Protein AF-A0A3B6RF03-F1 (afdb_monomer)

Radius of gyration: 18.37 Å; Cα contacts (8 Å, |Δi|>4): 46; chains: 1; bounding box: 46×24×49 Å

Secondary structure (DSSP, 8-state):
--HHHHHHHHHHHHHHHHHHHHHHHT-----HHHHHHHHHHHHHHHHHHHHHHHHHHHHHHIIIIIS-HHHH-TTS-HHHHHHHHHHHHHHHHHHHHHHHHHHHHHHHH-

Organism: Triticum aestivum (NCBI:txid4565)

Structure (mmCIF, N/CA/C/O backbone):
data_AF-A0A3B6RF03-F1
#
_entry.id   AF-A0A3B6RF03-F1
#
loop_
_atom_site.group_PDB
_atom_site.id
_atom_site.type_symbol
_atom_site.label_atom_id
_atom_site.label_alt_id
_atom_site.label_comp_id
_atom_site.label_asym_id
_atom_site.label_entity_id
_atom_site.label_seq_id
_atom_site.pdbx_PDB_ins_code
_atom_site.Cartn_x
_atom_site.Cartn_y
_atom_site.Cartn_z
_atom_site.occupancy
_atom_site.B_iso_or_equiv
_atom_site.auth_seq_id
_atom_site.auth_comp_id
_atom_site.auth_asym_id
_atom_site.auth_atom_id
_atom_site.pdbx_PDB_model_num
ATOM 1 N N . MET A 1 1 ? 2.660 15.371 -8.135 1.00 58.06 1 MET A N 1
ATOM 2 C CA . MET A 1 1 ? 2.324 14.331 -7.137 1.00 58.06 1 MET A CA 1
ATOM 3 C C . MET A 1 1 ? 0.906 13.865 -7.429 1.00 58.06 1 MET A C 1
ATOM 5 O O . MET A 1 1 ? 0.036 14.717 -7.538 1.00 58.06 1 MET A O 1
ATOM 9 N N . ASN A 1 2 ? 0.688 12.573 -7.690 1.00 81.12 2 ASN A N 1
ATOM 10 C CA . ASN A 1 2 ? -0.622 12.062 -8.117 1.00 81.12 2 ASN A CA 1
ATOM 11 C C . ASN A 1 2 ? -1.670 12.219 -7.004 1.00 81.12 2 ASN A C 1
ATOM 13 O O . ASN A 1 2 ? -1.357 11.974 -5.840 1.00 81.12 2 ASN A O 1
ATOM 17 N N . LEU A 1 3 ? -2.910 12.571 -7.358 1.00 82.38 3 LEU A N 1
ATOM 18 C CA . LEU A 1 3 ? -4.016 12.759 -6.405 1.00 82.38 3 LEU A CA 1
ATOM 19 C C . LEU A 1 3 ? -4.247 11.517 -5.528 1.00 82.38 3 LEU A C 1
ATOM 21 O O . LEU A 1 3 ? -4.472 11.636 -4.329 1.00 82.38 3 LEU A O 1
ATOM 25 N N . VAL A 1 4 ? -4.069 10.327 -6.103 1.00 81.31 4 VAL A N 1
ATOM 26 C CA . VAL A 1 4 ? -4.143 9.036 -5.403 1.00 81.31 4 VAL A CA 1
ATOM 27 C C . VAL A 1 4 ? -3.148 8.937 -4.240 1.00 81.31 4 VAL A C 1
ATOM 29 O O . VAL A 1 4 ? -3.503 8.473 -3.161 1.00 81.31 4 VAL A O 1
ATOM 32 N N . LEU A 1 5 ? -1.911 9.409 -4.427 1.00 81.06 5 LEU A N 1
ATOM 33 C CA . LEU A 1 5 ? -0.883 9.370 -3.381 1.00 81.06 5 LEU A CA 1
ATOM 34 C C . LEU A 1 5 ? -1.200 10.350 -2.250 1.00 81.06 5 LEU A C 1
ATOM 36 O O . LEU A 1 5 ? -0.936 10.056 -1.090 1.00 81.06 5 LEU A O 1
ATOM 40 N N . ILE A 1 6 ? -1.787 11.501 -2.585 1.00 85.75 6 ILE A N 1
ATOM 41 C CA . ILE A 1 6 ? -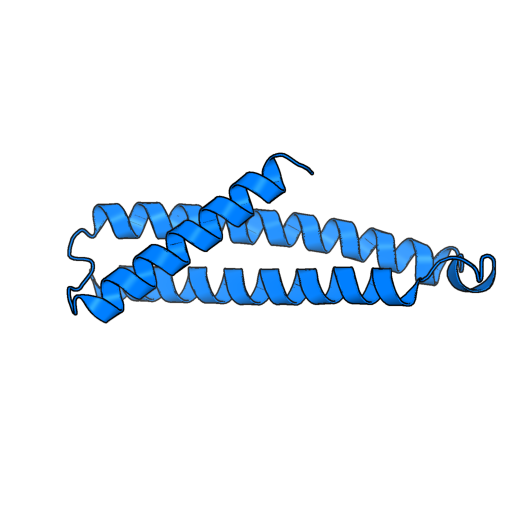2.222 12.491 -1.594 1.00 85.75 6 ILE A CA 1
ATOM 42 C C . ILE A 1 6 ? -3.347 11.905 -0.739 1.00 85.75 6 ILE A C 1
ATOM 44 O O . ILE A 1 6 ? -3.290 11.996 0.483 1.00 85.75 6 ILE A O 1
ATOM 48 N N . VAL A 1 7 ? -4.331 11.262 -1.374 1.00 84.94 7 VAL A N 1
ATOM 49 C CA . VAL A 1 7 ? -5.434 10.591 -0.673 1.00 84.94 7 VAL A CA 1
ATOM 50 C C . VAL A 1 7 ? -4.907 9.484 0.236 1.00 84.94 7 VAL A C 1
ATOM 52 O O . VAL A 1 7 ? -5.292 9.443 1.399 1.00 84.94 7 VAL A O 1
ATOM 55 N N . GLN A 1 8 ? -3.981 8.647 -0.241 1.00 84.38 8 GLN A N 1
ATOM 56 C CA . GLN A 1 8 ? -3.366 7.621 0.602 1.00 84.38 8 GLN A CA 1
ATOM 57 C C . GLN A 1 8 ? -2.640 8.227 1.808 1.00 84.38 8 GLN A C 1
ATOM 59 O O . GLN A 1 8 ? -2.820 7.753 2.924 1.00 84.38 8 GLN A O 1
ATOM 64 N N . LEU A 1 9 ? -1.806 9.249 1.598 1.00 84.44 9 LEU A N 1
ATOM 65 C CA . LEU A 1 9 ? -1.031 9.863 2.678 1.00 84.44 9 LEU A CA 1
ATOM 66 C C . LEU A 1 9 ? -1.945 10.476 3.738 1.00 84.44 9 LEU A C 1
ATOM 68 O O . LEU A 1 9 ? -1.734 10.255 4.927 1.00 84.44 9 LEU A O 1
ATOM 72 N N . LEU A 1 10 ? -2.974 11.210 3.307 1.00 87.50 10 LEU A N 1
ATOM 73 C CA . LEU A 1 10 ? -3.982 11.762 4.208 1.00 87.50 10 LEU A CA 1
ATOM 74 C C . LEU A 1 10 ? -4.708 10.648 4.969 1.00 87.50 10 LEU A C 1
ATOM 76 O O . LEU A 1 10 ? -4.874 10.759 6.179 1.00 87.50 10 LEU A O 1
ATOM 80 N N . TRP A 1 11 ? -5.075 9.560 4.290 1.00 85.50 11 TRP A N 1
ATOM 81 C CA . TRP A 1 11 ? -5.752 8.420 4.903 1.00 85.50 11 TRP A CA 1
ATOM 82 C C . TRP A 1 11 ? -4.896 7.727 5.967 1.00 85.50 11 TRP A C 1
ATOM 84 O O . TRP A 1 11 ? -5.336 7.565 7.104 1.00 85.50 11 TRP A O 1
ATOM 94 N N . SER A 1 12 ? -3.648 7.387 5.639 1.00 85.50 12 SER A N 1
ATOM 95 C CA . SER A 1 12 ? -2.719 6.763 6.584 1.00 85.50 12 SER A CA 1
ATOM 96 C C . SER A 1 12 ? -2.424 7.667 7.788 1.00 85.50 12 SER A C 1
ATOM 98 O O . SER A 1 12 ? -2.298 7.170 8.905 1.00 85.50 12 SER A O 1
ATOM 100 N N . LEU A 1 13 ? -2.363 8.992 7.598 1.00 85.31 13 LEU A N 1
ATOM 101 C CA . LEU A 1 13 ? -2.229 9.949 8.703 1.00 85.31 13 LEU A CA 1
ATOM 102 C C . LEU A 1 13 ? -3.479 9.984 9.591 1.00 85.31 13 LEU A C 1
ATOM 104 O O . LEU A 1 13 ? -3.351 9.982 10.813 1.00 85.31 13 LEU A O 1
ATOM 108 N N . CYS A 1 14 ? -4.677 9.992 9.000 1.00 85.75 14 CYS A N 1
ATOM 109 C CA . CYS A 1 14 ? -5.932 9.948 9.750 1.00 85.75 14 CYS A CA 1
ATOM 110 C C . CYS A 1 14 ? -6.037 8.683 10.613 1.00 85.75 14 CYS A C 1
ATOM 112 O O . CYS A 1 14 ? -6.370 8.795 11.792 1.00 85.75 14 CYS A O 1
ATOM 114 N N . LEU A 1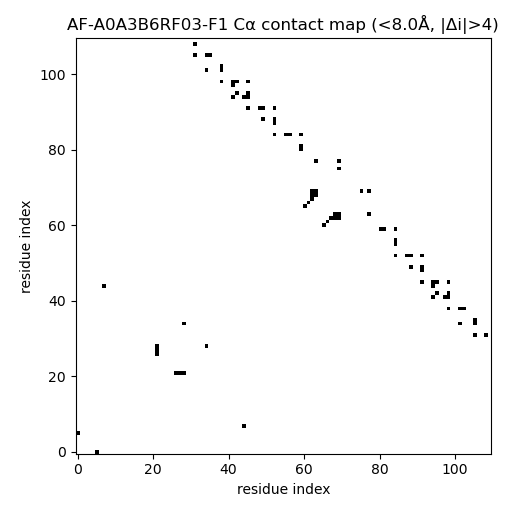 15 ? -5.696 7.515 10.058 1.00 82.00 15 LEU A N 1
ATOM 115 C CA . LEU A 1 15 ? -5.653 6.249 10.797 1.00 82.00 15 LEU A CA 1
ATOM 116 C C . LEU A 1 15 ? -4.673 6.310 11.972 1.00 82.00 15 LEU A C 1
ATOM 118 O O . LEU A 1 15 ? -5.058 6.045 13.107 1.00 82.00 15 LEU A O 1
ATOM 122 N N . ALA A 1 16 ? -3.443 6.773 11.734 1.00 85.81 16 ALA A N 1
ATOM 123 C CA . ALA A 1 16 ? -2.447 6.912 12.793 1.00 85.81 16 ALA A CA 1
ATOM 124 C C . ALA A 1 16 ? -2.910 7.863 13.914 1.00 85.81 16 ALA A C 1
ATOM 126 O O . ALA A 1 16 ? -2.710 7.587 15.097 1.00 85.81 16 ALA A O 1
ATOM 127 N N . CYS A 1 17 ? -3.558 8.981 13.568 1.00 84.31 17 CYS A N 1
ATOM 128 C CA . CYS A 1 17 ? -4.140 9.892 14.554 1.00 84.31 17 CYS A CA 1
ATOM 129 C C . CYS A 1 17 ? -5.242 9.222 15.384 1.00 84.31 17 CYS A C 1
ATOM 131 O O . CYS A 1 17 ? -5.315 9.453 16.592 1.00 84.31 17 CYS A O 1
ATOM 133 N N . GLN A 1 18 ? -6.084 8.403 14.755 1.00 82.00 18 GLN A N 1
ATOM 134 C CA . GLN A 1 18 ? -7.161 7.680 15.423 1.00 82.00 18 GLN A CA 1
ATOM 135 C C . GLN A 1 18 ? -6.626 6.608 16.377 1.00 82.00 18 GLN A C 1
ATOM 137 O O . GLN A 1 18 ? -7.102 6.522 17.509 1.00 82.00 18 GLN A O 1
ATOM 142 N N . ASP A 1 19 ? -5.583 5.878 15.984 1.00 81.62 19 ASP A N 1
ATOM 143 C CA . ASP A 1 19 ? -4.918 4.889 16.838 1.00 81.62 19 ASP A CA 1
ATOM 144 C C . ASP A 1 19 ? -4.265 5.542 18.061 1.00 81.62 19 ASP A C 1
ATOM 146 O O . ASP A 1 19 ? -4.458 5.097 19.195 1.00 81.62 19 ASP A O 1
ATOM 150 N N . ILE A 1 20 ? -3.553 6.658 17.866 1.00 83.56 20 ILE A N 1
ATOM 151 C CA . ILE A 1 20 ? -2.966 7.433 18.970 1.00 83.56 20 ILE A CA 1
ATOM 152 C C . ILE A 1 20 ? -4.063 7.950 19.904 1.00 83.56 20 ILE A C 1
ATOM 154 O O . ILE A 1 20 ? -3.902 7.925 21.125 1.00 83.56 20 ILE A O 1
ATOM 158 N N . PHE A 1 21 ? -5.178 8.427 19.349 1.00 80.88 21 PHE A N 1
ATOM 159 C CA . PHE A 1 21 ? -6.303 8.912 20.140 1.00 80.88 21 PHE A CA 1
ATOM 160 C C . PHE A 1 21 ? -6.941 7.790 20.970 1.00 80.88 21 PHE A C 1
ATOM 162 O O . PHE A 1 21 ? -7.206 7.992 22.156 1.00 80.88 21 PHE A O 1
ATOM 169 N N . SER A 1 22 ? -7.122 6.609 20.375 1.00 76.56 22 SER A N 1
ATOM 170 C CA . SER A 1 22 ? -7.625 5.403 21.041 1.00 76.56 22 SER A CA 1
ATOM 171 C C . SER A 1 22 ? -6.731 4.990 22.214 1.00 76.56 22 SER A C 1
ATOM 173 O O . SER A 1 22 ? -7.189 4.932 23.359 1.00 76.56 22 SER A O 1
ATOM 175 N N . LEU A 1 23 ? -5.424 4.839 21.960 1.00 79.50 23 LEU A N 1
ATOM 176 C CA . LEU A 1 23 ? -4.427 4.490 22.977 1.00 79.50 23 LEU A CA 1
ATOM 177 C C . LEU A 1 23 ? -4.360 5.527 24.103 1.00 79.50 23 LEU A C 1
ATOM 179 O O . LEU A 1 23 ? -4.261 5.175 25.277 1.00 79.50 23 LEU A O 1
ATOM 183 N N . ARG A 1 24 ? -4.427 6.822 23.767 1.00 82.44 24 ARG A N 1
ATOM 184 C CA . ARG A 1 24 ? -4.333 7.905 24.755 1.00 82.44 24 ARG A CA 1
ATOM 185 C C . ARG A 1 24 ? -5.559 7.976 25.657 1.00 82.44 24 ARG A C 1
ATOM 187 O O . ARG A 1 24 ? -5.429 8.285 26.839 1.00 82.44 24 ARG A O 1
ATOM 194 N N . ASN A 1 25 ? -6.742 7.758 25.098 1.00 76.88 25 ASN A N 1
ATOM 195 C CA . ASN A 1 25 ? -7.992 7.949 25.819 1.00 76.88 25 ASN A CA 1
ATOM 196 C C . ASN A 1 25 ? -8.477 6.672 26.524 1.00 76.88 25 ASN A C 1
ATOM 198 O O . ASN A 1 25 ? -9.464 6.750 27.252 1.00 76.88 25 ASN A O 1
ATOM 202 N N . ASN A 1 26 ? -7.817 5.520 26.308 1.00 67.44 26 ASN A N 1
ATOM 203 C CA . ASN A 1 26 ? -8.241 4.189 26.781 1.00 67.44 26 ASN A CA 1
ATOM 204 C C . ASN A 1 26 ? -9.741 3.929 26.555 1.00 67.44 26 ASN A C 1
ATOM 206 O O . ASN A 1 26 ? -10.392 3.221 27.322 1.00 67.44 26 ASN A O 1
ATOM 210 N N . ARG A 1 27 ? -10.315 4.571 25.535 1.00 58.69 27 ARG A N 1
ATOM 211 C CA . ARG A 1 27 ? -11.696 4.358 25.140 1.00 58.69 27 ARG A CA 1
ATOM 212 C C . ARG A 1 27 ? -11.641 3.430 23.956 1.00 58.69 27 ARG A C 1
ATOM 214 O O . ARG A 1 27 ? -11.142 3.822 22.905 1.00 58.69 27 ARG A O 1
ATOM 221 N N . ASP A 1 28 ? -12.178 2.236 24.158 1.00 58.81 28 ASP A N 1
ATOM 222 C CA . ASP A 1 28 ? -12.567 1.369 23.060 1.00 58.81 28 ASP A CA 1
ATOM 223 C C . ASP A 1 28 ? -13.347 2.190 22.027 1.00 58.81 28 ASP A C 1
ATOM 225 O O . ASP A 1 28 ? -14.132 3.076 22.397 1.00 58.81 28 ASP A O 1
ATOM 229 N N . LEU A 1 29 ? -13.111 1.932 20.737 1.00 57.81 29 LEU A N 1
ATOM 230 C CA . LEU A 1 29 ? -13.868 2.534 19.637 1.00 57.81 29 LEU A CA 1
ATOM 231 C C . LEU A 1 29 ? -15.311 2.006 19.700 1.00 57.81 29 LEU A C 1
ATOM 233 O O . LEU A 1 29 ? -15.728 1.159 18.924 1.00 57.81 29 LEU A O 1
ATOM 237 N N . HIS A 1 30 ? -16.092 2.513 20.651 1.00 54.16 30 HIS A N 1
ATOM 238 C CA . HIS A 1 30 ? -17.416 2.026 21.043 1.00 54.16 30 HIS A CA 1
ATOM 239 C C . HIS A 1 30 ? -18.528 2.393 20.036 1.00 54.16 30 HIS A C 1
ATOM 241 O O . HIS A 1 30 ? -19.707 2.420 20.381 1.00 54.16 30 HIS A O 1
ATOM 247 N N . ALA A 1 31 ? -18.152 2.708 18.793 1.00 66.19 31 ALA A N 1
ATOM 248 C CA . ALA A 1 31 ? -19.054 2.943 17.673 1.00 66.19 31 ALA A CA 1
ATOM 249 C C . ALA A 1 31 ? -18.734 1.915 16.568 1.00 66.19 31 ALA A C 1
ATOM 251 O O . ALA A 1 31 ? -17.949 2.221 15.664 1.00 66.19 31 ALA A O 1
ATOM 252 N N . PRO A 1 32 ? -19.305 0.695 16.637 1.00 69.19 32 PRO A N 1
ATOM 253 C CA . PRO A 1 32 ? -19.027 -0.386 15.684 1.00 69.19 32 PRO A CA 1
ATOM 254 C C . PRO A 1 32 ? -19.290 0.014 14.222 1.00 69.19 32 PRO A C 1
ATOM 256 O O . PRO A 1 32 ? -18.566 -0.417 13.327 1.00 69.19 32 PRO A O 1
ATOM 259 N N . ASP A 1 33 ? -20.240 0.922 13.978 1.00 74.19 33 ASP A N 1
ATOM 260 C CA . ASP A 1 33 ? -20.530 1.459 12.641 1.00 74.19 33 ASP A CA 1
ATOM 261 C C . ASP A 1 33 ? -19.356 2.253 12.046 1.00 74.19 33 ASP A C 1
ATOM 263 O O . ASP A 1 33 ? -19.071 2.167 10.850 1.00 74.19 33 ASP A O 1
ATOM 267 N N . PHE A 1 34 ? -18.643 3.016 12.880 1.00 75.94 34 PHE A N 1
ATOM 268 C CA . PHE A 1 34 ? -17.475 3.777 12.442 1.00 75.94 34 PHE A CA 1
ATOM 269 C C . PHE A 1 34 ? -16.322 2.822 12.136 1.00 75.94 34 PHE A C 1
ATOM 271 O O . PHE A 1 34 ? -15.715 2.921 11.074 1.00 75.94 34 PHE A O 1
ATOM 278 N N . LEU A 1 35 ? -16.082 1.838 13.009 1.00 80.56 35 LEU A N 1
ATOM 279 C CA . LEU A 1 35 ? -15.064 0.806 12.802 1.00 80.56 35 LEU A CA 1
ATOM 280 C C . LEU A 1 35 ? -15.260 0.078 11.459 1.00 80.56 35 LEU A C 1
ATOM 282 O O . LEU A 1 35 ? -14.307 -0.074 10.697 1.00 80.56 35 LEU A O 1
ATOM 286 N N . LEU A 1 36 ? -16.498 -0.305 11.132 1.00 83.50 36 LEU A N 1
ATOM 287 C CA . LEU A 1 36 ? -16.830 -1.008 9.890 1.00 83.50 36 LEU A CA 1
ATOM 288 C C . LEU A 1 36 ? -16.501 -0.188 8.638 1.00 83.50 36 LEU A C 1
ATOM 290 O O . LEU A 1 36 ? -15.911 -0.714 7.693 1.00 83.50 36 LEU A O 1
ATOM 294 N N . PHE A 1 37 ? -16.822 1.107 8.640 1.00 85.19 37 PHE A N 1
ATOM 295 C CA . PHE A 1 37 ? -16.483 2.002 7.534 1.00 85.19 37 PHE A CA 1
ATOM 296 C C . PHE A 1 37 ? -14.965 2.099 7.312 1.00 85.19 37 PHE A C 1
ATOM 298 O O . PHE A 1 37 ? -14.505 1.993 6.173 1.00 85.19 37 PHE A O 1
ATOM 305 N N . PHE A 1 38 ? -14.179 2.235 8.386 1.00 83.38 38 PHE A N 1
ATOM 306 C CA . PHE A 1 38 ? -12.716 2.287 8.291 1.00 83.38 38 PHE A CA 1
ATOM 307 C C . PHE A 1 38 ? -12.120 0.989 7.756 1.00 83.38 38 PHE A C 1
ATOM 309 O O . PHE A 1 38 ? -11.280 1.045 6.860 1.00 83.38 38 PHE A O 1
ATOM 316 N N . VAL A 1 39 ? -12.577 -0.165 8.249 1.00 87.44 39 VAL A N 1
ATOM 317 C CA . VAL A 1 39 ? -12.078 -1.481 7.819 1.00 87.44 39 VAL A CA 1
ATOM 318 C C . VAL A 1 39 ? -12.320 -1.709 6.325 1.00 87.44 39 VAL A C 1
ATOM 320 O O . VAL A 1 39 ? -11.416 -2.157 5.618 1.00 87.44 39 VAL A O 1
ATOM 323 N N . ILE A 1 40 ? -13.506 -1.356 5.817 1.00 89.00 40 ILE A N 1
ATOM 324 C CA . ILE A 1 40 ? -13.825 -1.492 4.387 1.00 89.00 40 ILE A CA 1
ATOM 325 C C . ILE A 1 40 ? -12.898 -0.617 3.538 1.00 89.00 40 ILE A C 1
ATOM 327 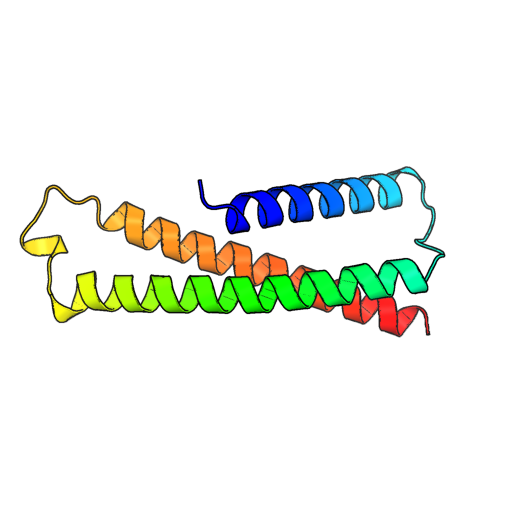O O . ILE A 1 40 ? -12.366 -1.088 2.532 1.00 89.00 40 ILE A O 1
ATOM 331 N N . ILE A 1 41 ? -12.680 0.641 3.930 1.00 88.31 41 ILE A N 1
ATOM 332 C CA . ILE A 1 41 ? -11.797 1.541 3.178 1.00 88.31 41 ILE A CA 1
ATOM 333 C C . ILE A 1 41 ? -10.355 1.038 3.221 1.00 88.31 41 ILE A C 1
ATOM 335 O O . ILE A 1 41 ? -9.714 0.966 2.176 1.00 88.31 41 ILE A O 1
ATOM 339 N N . ASP A 1 42 ? -9.853 0.649 4.393 1.00 88.75 42 ASP A N 1
ATOM 340 C CA . ASP A 1 42 ? -8.478 0.169 4.564 1.00 88.75 42 ASP A CA 1
ATOM 341 C C . ASP A 1 42 ? -8.185 -1.047 3.675 1.00 88.75 42 ASP A C 1
ATOM 343 O O . ASP A 1 42 ? -7.140 -1.122 3.020 1.00 88.75 42 ASP A O 1
ATOM 347 N N . TRP A 1 43 ? -9.165 -1.948 3.569 1.00 90.25 43 TRP A N 1
ATOM 348 C CA . TRP A 1 43 ? -9.121 -3.097 2.676 1.00 90.25 43 TRP A CA 1
ATOM 349 C C . TRP A 1 43 ? -9.090 -2.704 1.193 1.00 90.25 43 TRP A C 1
ATOM 351 O O . TRP A 1 43 ? -8.252 -3.204 0.438 1.00 90.25 43 TRP A O 1
ATOM 361 N N . VAL A 1 44 ? -9.952 -1.777 0.760 1.00 91.69 44 VAL A N 1
ATOM 362 C CA . VAL A 1 44 ? -9.954 -1.275 -0.626 1.00 91.69 44 VAL A CA 1
ATOM 363 C C . VAL A 1 44 ? -8.616 -0.612 -0.970 1.00 91.69 44 VAL A C 1
ATOM 365 O O . VAL A 1 44 ? -8.059 -0.866 -2.0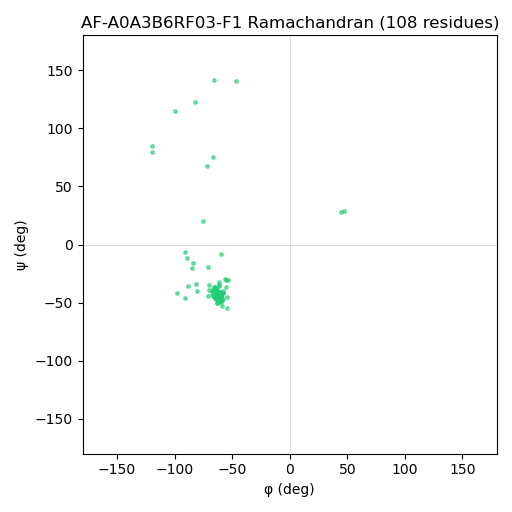42 1.00 91.69 44 VAL A O 1
ATOM 368 N N . MET A 1 45 ? -8.049 0.177 -0.052 1.00 89.44 45 MET A N 1
ATOM 369 C CA . MET A 1 45 ? -6.737 0.803 -0.246 1.00 89.44 45 MET A CA 1
ATOM 370 C C . MET A 1 45 ? -5.614 -0.240 -0.336 1.00 89.44 45 MET A C 1
ATOM 372 O O . MET A 1 45 ? -4.714 -0.091 -1.166 1.00 89.44 45 MET A O 1
ATOM 376 N N . ALA A 1 46 ? -5.682 -1.331 0.435 1.00 91.56 46 ALA A N 1
ATOM 377 C CA . ALA A 1 46 ? -4.729 -2.439 0.336 1.00 91.56 46 ALA A CA 1
ATOM 378 C C . ALA A 1 46 ? -4.751 -3.104 -1.054 1.00 91.56 46 ALA A C 1
ATOM 380 O O . ALA A 1 46 ? -3.692 -3.376 -1.625 1.00 91.56 46 ALA A O 1
ATOM 381 N N . ILE A 1 47 ? -5.937 -3.318 -1.640 1.00 92.00 47 ILE A N 1
ATOM 382 C CA . ILE A 1 47 ? -6.082 -3.869 -3.002 1.00 92.00 47 ILE A CA 1
ATOM 383 C C . ILE A 1 47 ? -5.516 -2.896 -4.040 1.00 92.00 47 ILE A C 1
ATOM 385 O O . ILE A 1 47 ? -4.789 -3.295 -4.953 1.00 92.00 47 ILE A O 1
ATOM 389 N N . HIS A 1 48 ? -5.813 -1.605 -3.896 1.00 89.19 48 HIS A N 1
ATOM 390 C CA . HIS A 1 48 ? -5.309 -0.587 -4.809 1.00 89.19 48 HIS A CA 1
ATOM 391 C C . HIS A 1 48 ? -3.770 -0.507 -4.778 1.00 89.19 48 HIS A C 1
ATOM 393 O O . HIS A 1 48 ? -3.118 -0.450 -5.824 1.00 89.19 48 HIS A O 1
ATOM 399 N N . MET A 1 49 ? -3.175 -0.576 -3.583 1.00 90.62 49 MET A N 1
ATOM 400 C CA . MET A 1 49 ? -1.724 -0.646 -3.386 1.00 90.62 49 MET A CA 1
ATOM 401 C C . MET A 1 49 ? -1.102 -1.886 -4.017 1.00 90.62 49 MET A C 1
ATOM 403 O O . MET A 1 49 ? -0.066 -1.779 -4.672 1.00 90.62 49 MET A O 1
ATOM 407 N N . PHE A 1 50 ? -1.754 -3.043 -3.879 1.00 91.69 50 PHE A N 1
ATOM 408 C CA . PHE A 1 50 ? -1.310 -4.279 -4.516 1.00 91.69 50 PHE A CA 1
ATOM 409 C C . PHE A 1 50 ? -1.225 -4.121 -6.036 1.00 91.69 50 PHE A C 1
ATOM 411 O O . PHE A 1 50 ? -0.202 -4.440 -6.639 1.00 91.69 50 PHE A O 1
ATOM 418 N N . SER A 1 51 ? -2.266 -3.548 -6.650 1.00 93.56 51 SER A N 1
ATOM 419 C CA . SER A 1 51 ? -2.284 -3.278 -8.090 1.00 93.56 51 SER A CA 1
ATOM 420 C C . SER A 1 51 ? -1.148 -2.342 -8.512 1.00 93.56 51 SER A C 1
ATOM 422 O O . SER A 1 51 ? -0.484 -2.596 -9.519 1.00 93.56 5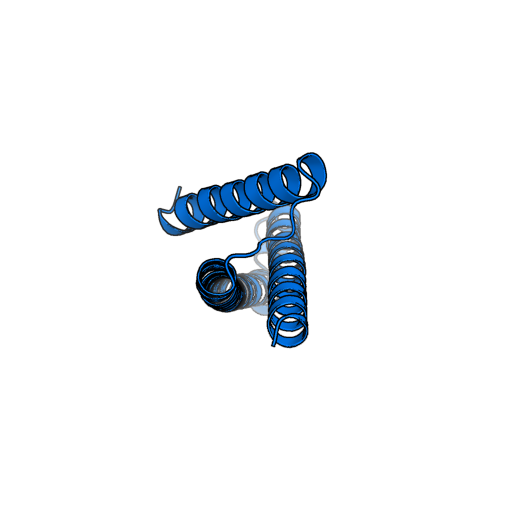1 SER A O 1
ATOM 424 N N . GLY A 1 52 ? -0.904 -1.268 -7.753 1.00 90.31 52 GLY A N 1
ATOM 425 C CA . GLY A 1 52 ? 0.183 -0.322 -8.026 1.00 90.31 52 GLY A CA 1
ATOM 426 C C . GLY A 1 52 ? 1.569 -0.959 -7.899 1.00 90.31 52 GLY A C 1
ATOM 427 O O . GLY A 1 52 ? 2.438 -0.737 -8.748 1.00 90.31 52 GLY A O 1
ATOM 428 N N . PHE A 1 53 ? 1.762 -1.800 -6.882 1.00 92.38 53 PHE A N 1
ATOM 429 C CA . PHE A 1 53 ? 2.983 -2.577 -6.695 1.00 92.38 53 PHE A CA 1
ATOM 430 C C . PHE A 1 53 ? 3.201 -3.570 -7.841 1.00 92.38 53 PHE A C 1
ATOM 432 O O . PHE A 1 53 ? 4.272 -3.554 -8.440 1.00 92.38 53 PHE A O 1
ATOM 439 N N . CYS A 1 54 ? 2.203 -4.384 -8.198 1.00 93.25 54 CYS A N 1
ATOM 440 C CA . CYS A 1 54 ? 2.320 -5.367 -9.278 1.00 93.25 54 CYS A CA 1
ATOM 441 C C . CYS A 1 54 ? 2.652 -4.713 -10.623 1.00 93.25 54 CYS A C 1
ATOM 443 O O . CYS A 1 54 ? 3.532 -5.196 -11.337 1.00 93.25 54 CYS A O 1
ATOM 445 N N . ALA A 1 55 ? 1.998 -3.593 -10.949 1.00 94.00 55 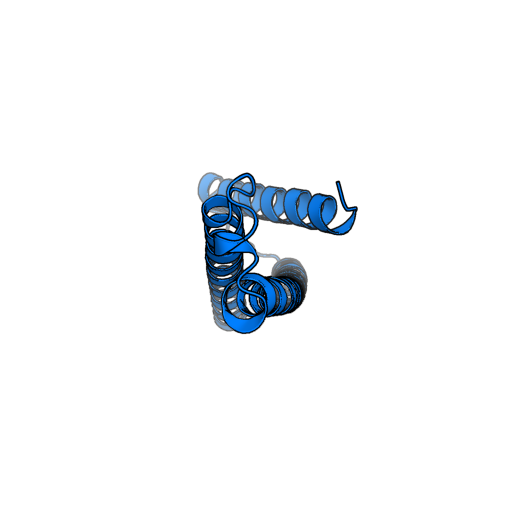ALA A N 1
ATOM 446 C CA . ALA A 1 55 ? 2.300 -2.835 -12.159 1.00 94.00 55 ALA A CA 1
ATOM 447 C C . ALA A 1 55 ? 3.752 -2.328 -12.153 1.00 94.00 55 ALA A C 1
ATOM 449 O O . ALA A 1 55 ? 4.478 -2.509 -13.129 1.00 94.00 55 ALA A O 1
ATOM 450 N N . SER A 1 56 ? 4.201 -1.763 -11.029 1.00 91.38 56 SER A N 1
ATOM 451 C CA . SER A 1 56 ? 5.569 -1.250 -10.888 1.00 91.38 56 SER A CA 1
ATOM 452 C C . SER A 1 56 ? 6.608 -2.372 -10.952 1.00 91.38 56 SER A C 1
ATOM 454 O O . SER A 1 56 ? 7.589 -2.259 -11.678 1.00 91.38 56 SER A O 1
ATOM 456 N N . ALA A 1 57 ? 6.370 -3.491 -10.265 1.00 92.50 57 ALA A N 1
ATOM 457 C CA . ALA A 1 57 ? 7.254 -4.652 -10.253 1.00 92.50 57 ALA A CA 1
ATOM 458 C C . ALA A 1 57 ? 7.392 -5.295 -11.638 1.00 92.50 57 ALA A C 1
ATOM 460 O O . ALA A 1 57 ? 8.506 -5.624 -12.043 1.00 92.50 57 ALA A O 1
ATOM 461 N N . SER A 1 58 ? 6.293 -5.424 -12.389 1.00 91.44 58 SER A N 1
ATOM 462 C CA . SER A 1 58 ? 6.329 -5.932 -13.765 1.00 91.44 58 SER A CA 1
ATOM 463 C C . SER A 1 58 ? 7.213 -5.064 -14.657 1.00 91.44 58 SER A C 1
ATOM 465 O O . SER A 1 58 ? 8.028 -5.585 -15.415 1.00 91.44 58 SER A O 1
ATOM 467 N N . VAL A 1 59 ? 7.071 -3.742 -14.553 1.00 89.69 59 VAL A N 1
ATOM 468 C CA . VAL A 1 59 ? 7.862 -2.786 -15.334 1.00 89.69 59 VAL A CA 1
ATOM 469 C C . VAL A 1 59 ? 9.339 -2.836 -14.928 1.00 89.69 59 VAL A C 1
ATOM 471 O O . VAL A 1 59 ? 10.209 -2.844 -15.796 1.00 89.69 59 VAL A O 1
ATOM 474 N N . THR A 1 60 ? 9.642 -2.956 -13.632 1.00 88.19 60 THR A N 1
ATOM 475 C CA . THR A 1 60 ? 11.016 -3.140 -13.135 1.00 88.19 60 THR A CA 1
ATOM 476 C C . THR A 1 60 ? 11.662 -4.400 -13.675 1.00 88.19 60 THR A C 1
ATOM 478 O O . THR A 1 60 ? 12.778 -4.339 -14.185 1.00 88.19 60 THR A O 1
ATOM 481 N N . ILE A 1 61 ? 10.974 -5.540 -13.591 1.00 87.25 61 ILE A N 1
ATOM 482 C CA . ILE A 1 61 ? 11.510 -6.815 -14.074 1.00 87.25 61 ILE A CA 1
ATOM 483 C C . ILE A 1 61 ? 11.752 -6.735 -15.581 1.00 87.25 61 ILE A C 1
ATOM 485 O O . ILE A 1 61 ? 12.836 -7.098 -16.025 1.00 87.25 61 ILE A O 1
ATOM 489 N N . PHE A 1 62 ? 10.805 -6.190 -16.345 1.00 87.00 62 PHE A N 1
ATOM 490 C CA . PHE A 1 62 ? 10.950 -6.022 -17.790 1.00 87.00 62 PHE A CA 1
ATOM 491 C C . PHE A 1 62 ? 12.164 -5.149 -1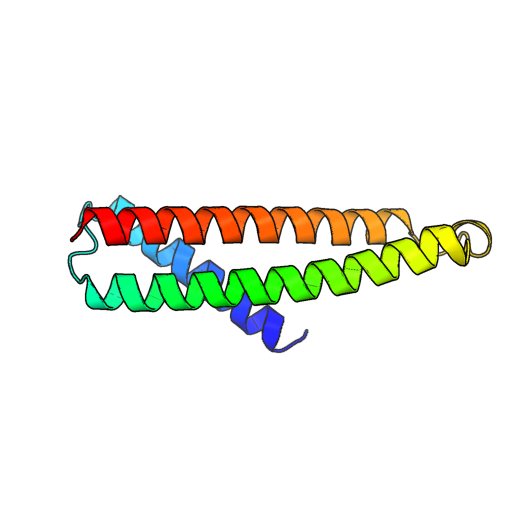8.158 1.00 87.00 62 PHE A C 1
ATOM 493 O O . PHE A 1 62 ? 12.998 -5.538 -18.977 1.00 87.00 62 PHE A O 1
ATOM 500 N N . PHE A 1 63 ? 12.330 -3.994 -17.506 1.00 82.62 63 PHE A N 1
ATOM 501 C CA . PHE A 1 63 ? 13.460 -3.103 -17.784 1.00 82.62 63 PHE A CA 1
ATOM 502 C C . PHE A 1 63 ? 14.813 -3.682 -17.368 1.00 82.62 63 PHE A C 1
ATOM 504 O O . PHE A 1 63 ? 15.803 -3.499 -18.080 1.00 82.62 63 PHE A O 1
ATOM 511 N N . MET A 1 64 ? 14.876 -4.363 -16.222 1.00 81.00 64 MET A N 1
ATOM 512 C CA . MET A 1 64 ? 16.133 -4.901 -15.702 1.00 81.00 64 MET A CA 1
ATOM 513 C C . MET A 1 64 ? 16.540 -6.212 -16.371 1.00 81.00 64 MET A C 1
ATOM 515 O O . MET A 1 64 ? 17.727 -6.417 -16.601 1.00 81.00 64 MET A O 1
ATOM 519 N N . LYS A 1 65 ? 15.581 -7.104 -16.644 1.00 77.69 65 LYS A N 1
ATOM 520 C CA . LYS A 1 65 ? 15.846 -8.491 -17.040 1.00 77.69 65 LYS A CA 1
ATOM 521 C C . LYS A 1 65 ? 15.779 -8.717 -18.546 1.00 77.69 65 LYS A C 1
ATOM 523 O O . LYS A 1 65 ? 16.631 -9.430 -19.065 1.00 77.69 65 LYS A O 1
ATOM 528 N 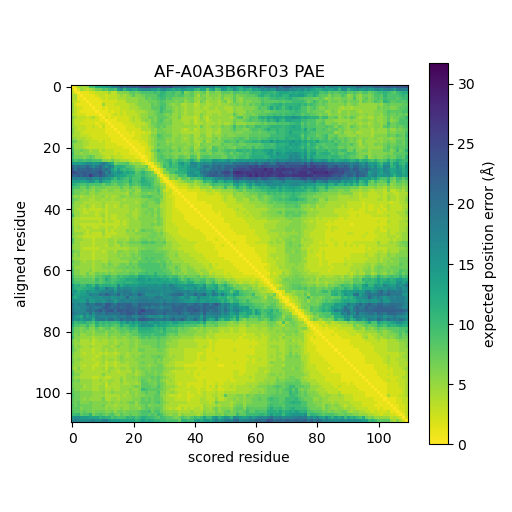N . ASP A 1 66 ? 14.803 -8.124 -19.230 1.00 77.44 66 ASP A N 1
ATOM 529 C CA . ASP A 1 66 ? 14.596 -8.378 -20.661 1.00 77.44 66 ASP A CA 1
ATOM 530 C C . ASP A 1 66 ? 15.379 -7.388 -21.525 1.00 77.44 66 ASP A C 1
ATOM 532 O O . ASP A 1 66 ? 16.083 -7.781 -22.452 1.00 77.44 66 ASP A O 1
ATOM 536 N N . MET A 1 67 ? 15.313 -6.099 -21.190 1.00 78.56 67 MET A N 1
ATOM 537 C CA . MET A 1 67 ? 15.945 -5.045 -21.992 1.00 78.56 67 MET A CA 1
ATOM 538 C C . MET A 1 67 ? 17.400 -4.744 -21.589 1.00 78.56 67 MET A C 1
ATOM 540 O O . MET A 1 67 ? 18.075 -4.016 -22.304 1.00 78.56 67 MET A O 1
ATOM 544 N N . ASN A 1 68 ? 17.887 -5.248 -20.444 1.00 73.31 68 ASN A N 1
ATOM 545 C CA . ASN A 1 68 ? 19.228 -4.963 -19.895 1.00 73.31 68 ASN A CA 1
ATOM 546 C C . ASN A 1 68 ? 19.622 -3.465 -19.893 1.00 73.31 68 ASN A C 1
ATOM 548 O O . ASN A 1 68 ? 20.808 -3.128 -19.901 1.00 73.31 68 ASN A O 1
ATOM 552 N N . PHE A 1 69 ? 18.646 -2.550 -19.796 1.00 72.00 69 PHE A N 1
ATOM 553 C CA . PHE A 1 69 ? 18.872 -1.092 -19.791 1.00 72.00 69 PHE A CA 1
ATOM 554 C C . PHE A 1 69 ? 19.878 -0.655 -18.720 1.00 72.00 69 PHE A C 1
ATOM 556 O O . PHE A 1 69 ? 20.617 0.309 -18.894 1.00 72.00 69 PHE A O 1
ATOM 563 N N . CYS A 1 70 ? 19.908 -1.403 -17.621 1.00 69.69 70 CYS A N 1
ATOM 564 C CA . CYS A 1 70 ? 20.797 -1.244 -16.479 1.00 69.69 70 CYS A CA 1
ATOM 565 C C . CYS A 1 70 ? 22.292 -1.415 -16.852 1.00 69.69 70 CYS A C 1
ATOM 567 O O . CYS A 1 70 ? 23.157 -0.772 -16.260 1.00 69.69 70 CYS A O 1
ATOM 569 N N . ALA A 1 71 ? 22.603 -2.267 -17.839 1.00 68.88 71 ALA A N 1
ATOM 570 C CA . ALA A 1 71 ? 23.958 -2.496 -18.345 1.00 68.88 71 ALA A CA 1
ATOM 571 C C . ALA A 1 71 ? 24.333 -1.518 -19.471 1.00 68.88 71 ALA A C 1
ATOM 573 O O . ALA A 1 71 ? 25.480 -1.082 -19.552 1.00 68.88 71 ALA A O 1
ATOM 574 N N . GLU A 1 72 ? 23.363 -1.155 -20.313 1.00 67.62 72 GLU A N 1
ATOM 575 C CA . GLU A 1 72 ? 23.580 -0.304 -21.488 1.00 67.62 72 GLU A CA 1
ATOM 576 C C . GLU A 1 72 ? 23.615 1.194 -21.142 1.00 67.62 72 GLU A C 1
ATOM 578 O O . GLU A 1 72 ? 24.415 1.952 -21.687 1.00 67.62 72 GLU A O 1
ATOM 583 N N . TYR A 1 73 ? 22.831 1.623 -20.150 1.00 66.44 73 TYR A N 1
ATOM 584 C CA . TYR A 1 73 ? 22.774 3.005 -19.688 1.00 66.44 73 TYR A CA 1
ATOM 585 C C . TYR A 1 73 ? 23.166 3.118 -18.212 1.00 66.44 73 TYR A C 1
ATOM 587 O O . TYR A 1 73 ? 22.341 3.316 -17.324 1.00 66.44 73 TYR A O 1
ATOM 595 N N . ARG A 1 74 ? 24.479 3.103 -17.964 1.00 63.06 74 ARG A N 1
ATOM 596 C CA . ARG A 1 74 ? 25.116 3.197 -16.633 1.00 63.06 74 ARG A CA 1
ATOM 597 C C . ARG A 1 74 ? 24.797 4.477 -15.832 1.00 63.06 74 ARG A C 1
ATOM 599 O O . ARG A 1 74 ? 25.193 4.583 -14.678 1.00 63.06 74 ARG A O 1
ATOM 606 N N . HIS A 1 75 ? 24.124 5.457 -16.439 1.00 65.94 75 HIS A N 1
ATOM 607 C CA . HIS A 1 75 ? 23.686 6.692 -15.778 1.00 65.94 75 HIS A CA 1
ATOM 608 C C . HIS A 1 75 ? 22.352 6.548 -15.028 1.00 65.94 75 HIS A C 1
ATOM 610 O O . HIS A 1 75 ? 22.020 7.416 -14.226 1.00 65.94 75 HIS A O 1
ATOM 616 N N . LEU A 1 76 ? 21.572 5.494 -15.298 1.00 67.88 76 LEU A N 1
ATOM 617 C CA . LEU A 1 76 ? 20.343 5.231 -14.559 1.00 67.88 76 LEU A CA 1
ATOM 618 C C . LEU A 1 76 ? 20.676 4.509 -13.254 1.00 67.88 76 LEU A C 1
ATOM 620 O O . LEU A 1 76 ? 21.227 3.407 -13.268 1.00 67.88 76 LEU A O 1
ATOM 624 N N . ASP A 1 77 ? 20.272 5.104 -12.129 1.00 72.50 77 ASP A N 1
ATOM 625 C CA . ASP A 1 77 ? 20.337 4.504 -10.792 1.00 72.50 77 ASP A CA 1
ATOM 626 C C . ASP A 1 77 ? 19.283 3.396 -10.639 1.00 72.50 77 ASP A C 1
ATOM 628 O O . ASP A 1 77 ? 18.310 3.462 -9.891 1.00 72.50 77 ASP A O 1
ATOM 632 N N . CYS A 1 78 ? 19.500 2.322 -11.381 1.00 78.25 78 CYS A N 1
ATOM 633 C CA . CYS A 1 78 ? 18.674 1.127 -11.440 1.00 78.25 78 CYS A CA 1
ATOM 634 C C . CYS A 1 78 ? 18.461 0.499 -10.044 1.00 78.25 78 CYS A C 1
ATOM 636 O O . CYS A 1 78 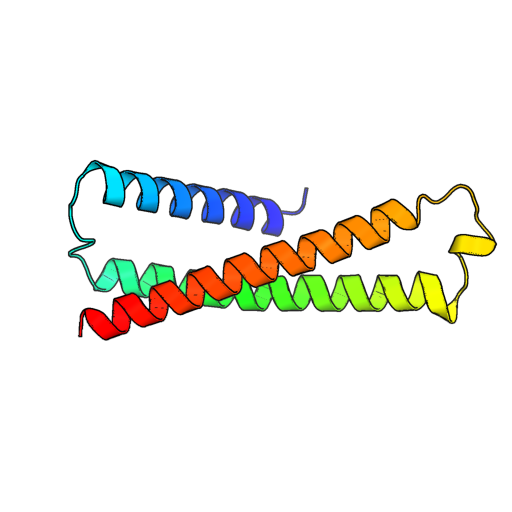? 17.393 -0.027 -9.739 1.00 78.25 78 CYS A O 1
ATOM 638 N N . ASN A 1 79 ? 19.441 0.655 -9.144 1.00 80.69 79 ASN A N 1
ATOM 639 C CA . ASN A 1 79 ? 19.331 0.252 -7.743 1.00 80.69 79 ASN A CA 1
ATOM 640 C C . ASN A 1 79 ? 18.251 1.042 -6.975 1.00 80.69 79 ASN A C 1
ATOM 642 O O . ASN A 1 79 ? 17.512 0.462 -6.183 1.00 80.69 79 ASN A O 1
ATOM 646 N N . GLN A 1 80 ? 18.109 2.349 -7.225 1.00 84.00 80 GLN A N 1
ATOM 647 C CA . GLN A 1 80 ? 17.068 3.163 -6.584 1.00 84.00 80 GLN A CA 1
ATOM 648 C C . GLN A 1 80 ? 15.668 2.737 -7.030 1.00 84.00 80 GLN A C 1
ATOM 650 O O . GLN A 1 80 ? 14.745 2.710 -6.216 1.00 84.00 80 GLN A O 1
ATOM 655 N N . PHE A 1 81 ? 15.510 2.356 -8.300 1.00 82.88 81 PHE A N 1
ATOM 656 C CA . PHE A 1 81 ? 14.231 1.881 -8.823 1.00 82.88 81 PHE A CA 1
ATOM 657 C C . PHE A 1 81 ? 13.809 0.559 -8.168 1.00 82.88 81 PHE A C 1
ATOM 659 O O . PHE A 1 81 ? 12.684 0.435 -7.679 1.00 82.88 81 PHE A O 1
ATOM 666 N N . THR A 1 82 ? 14.736 -0.395 -8.047 1.00 87.44 82 THR A N 1
ATOM 667 C CA . THR A 1 82 ? 14.508 -1.658 -7.326 1.00 87.44 82 THR A CA 1
ATOM 668 C C . THR A 1 82 ? 14.177 -1.427 -5.856 1.00 87.44 82 THR A C 1
ATOM 670 O O . THR A 1 82 ? 13.240 -2.035 -5.330 1.00 87.44 82 THR A O 1
ATOM 673 N N . LEU A 1 83 ? 14.902 -0.525 -5.188 1.00 89.38 83 LEU A N 1
ATOM 674 C CA . LEU A 1 83 ? 14.626 -0.160 -3.798 1.00 89.38 83 LEU A CA 1
ATOM 675 C C . LEU A 1 83 ? 13.237 0.464 -3.646 1.00 89.38 83 LEU A C 1
ATOM 677 O O . LEU A 1 83 ? 12.511 0.096 -2.728 1.00 89.38 83 LEU A O 1
ATOM 681 N N . SER A 1 84 ? 12.830 1.347 -4.560 1.00 90.81 84 SER A N 1
ATOM 682 C CA . SER A 1 84 ? 11.506 1.974 -4.531 1.00 90.81 84 SER A CA 1
ATOM 683 C C . SER A 1 84 ? 10.380 0.944 -4.648 1.00 90.81 84 SER A C 1
ATOM 685 O O . SER A 1 84 ? 9.451 0.958 -3.842 1.00 90.81 84 SER A O 1
ATOM 687 N N . VAL A 1 85 ? 10.493 -0.009 -5.577 1.00 91.62 85 VAL A N 1
ATOM 688 C CA . VAL A 1 85 ? 9.506 -1.092 -5.724 1.00 91.62 85 VAL A CA 1
ATOM 689 C C . VAL A 1 85 ? 9.495 -2.027 -4.515 1.00 91.62 85 VAL A C 1
ATOM 691 O O . VAL A 1 85 ? 8.431 -2.454 -4.073 1.00 91.62 85 VAL A O 1
ATOM 694 N N . THR A 1 86 ? 10.661 -2.301 -3.932 1.00 91.81 86 THR A N 1
ATOM 695 C CA . THR A 1 86 ? 10.764 -3.106 -2.708 1.00 91.81 86 THR A CA 1
ATOM 696 C C . THR A 1 86 ? 10.099 -2.405 -1.522 1.00 91.81 86 THR A C 1
ATOM 698 O O . THR A 1 86 ? 9.358 -3.026 -0.765 1.00 91.81 86 THR A O 1
ATOM 701 N N . LEU A 1 87 ? 10.298 -1.095 -1.368 1.00 91.00 87 LEU A N 1
ATOM 702 C CA . LEU A 1 87 ? 9.613 -0.311 -0.341 1.00 91.00 87 LEU A CA 1
ATOM 703 C C . LEU A 1 87 ? 8.098 -0.289 -0.575 1.00 91.00 87 LEU A C 1
ATOM 705 O O . LEU A 1 87 ? 7.350 -0.440 0.385 1.00 91.00 87 LEU A O 1
ATOM 709 N N . ALA A 1 88 ? 7.646 -0.196 -1.830 1.00 91.62 88 ALA A N 1
ATOM 710 C CA . ALA A 1 88 ? 6.225 -0.278 -2.173 1.00 91.62 88 ALA A CA 1
ATOM 711 C C . ALA A 1 88 ? 5.594 -1.631 -1.777 1.00 91.62 88 ALA A C 1
ATOM 713 O O . ALA A 1 88 ? 4.448 -1.678 -1.327 1.00 91.62 88 ALA A O 1
ATOM 714 N N . PHE A 1 89 ? 6.350 -2.731 -1.880 1.00 92.31 89 PHE A N 1
ATOM 715 C CA . PHE A 1 89 ? 5.928 -4.040 -1.374 1.00 92.31 89 PHE A CA 1
ATOM 716 C C . PHE A 1 89 ? 5.754 -4.036 0.147 1.00 92.31 89 PHE A C 1
ATOM 718 O O . PHE A 1 89 ? 4.729 -4.485 0.656 1.00 92.31 89 PHE A O 1
ATOM 725 N N . PHE A 1 90 ? 6.728 -3.494 0.882 1.00 93.00 90 PHE A N 1
ATOM 726 C CA . PHE A 1 90 ? 6.643 -3.405 2.339 1.00 93.00 90 PHE A CA 1
ATOM 727 C C . PHE A 1 90 ? 5.495 -2.507 2.803 1.00 93.00 90 PHE A C 1
ATOM 729 O O . PHE A 1 90 ? 4.791 -2.867 3.746 1.00 93.00 90 PHE A O 1
ATOM 736 N N . THR A 1 91 ? 5.253 -1.376 2.135 1.00 90.62 91 THR A N 1
ATOM 737 C CA . THR A 1 91 ? 4.108 -0.516 2.465 1.00 90.62 91 THR A CA 1
ATOM 738 C C . THR A 1 91 ? 2.787 -1.233 2.225 1.00 90.62 91 THR A C 1
ATOM 740 O O . THR A 1 91 ? 1.886 -1.134 3.052 1.00 90.62 91 THR A O 1
ATOM 743 N N . TRP A 1 92 ? 2.675 -2.002 1.137 1.00 93.75 92 TRP A N 1
ATOM 744 C CA . TRP A 1 92 ? 1.502 -2.839 0.895 1.00 93.75 92 TRP A CA 1
ATOM 745 C C . TRP A 1 92 ? 1.328 -3.923 1.971 1.00 93.75 92 TRP A C 1
ATOM 747 O O . TRP A 1 92 ? 0.219 -4.102 2.466 1.00 93.75 92 TRP A O 1
ATOM 757 N N . LEU A 1 93 ? 2.401 -4.608 2.384 1.00 92.50 93 LEU A N 1
ATOM 758 C CA . LEU A 1 93 ? 2.334 -5.626 3.440 1.00 92.50 93 LEU A CA 1
ATOM 759 C C . LEU A 1 93 ? 1.841 -5.056 4.775 1.00 92.50 93 LEU A C 1
ATOM 761 O O . LEU A 1 93 ? 0.991 -5.664 5.423 1.00 92.50 93 LEU A O 1
ATOM 765 N N . LEU A 1 94 ? 2.352 -3.890 5.178 1.00 90.44 94 LEU A N 1
ATOM 766 C CA . LEU A 1 94 ? 1.910 -3.207 6.397 1.00 90.44 94 LEU A CA 1
ATOM 767 C C . LEU A 1 94 ? 0.432 -2.809 6.306 1.00 90.44 94 LEU A C 1
ATOM 769 O O . LEU A 1 94 ? -0.322 -3.024 7.252 1.00 90.44 94 LEU A O 1
ATOM 773 N N . GLN A 1 95 ? 0.007 -2.302 5.148 1.00 90.38 95 GLN A N 1
ATOM 774 C CA . GLN A 1 95 ? -1.389 -1.965 4.879 1.00 90.38 95 GLN A CA 1
ATOM 775 C C . GLN A 1 95 ? -2.297 -3.208 4.940 1.00 90.38 95 GLN A C 1
ATOM 777 O O . GLN A 1 95 ? -3.379 -3.166 5.517 1.00 90.38 95 GLN A O 1
ATOM 782 N N . ALA A 1 96 ? -1.853 -4.343 4.397 1.00 91.12 96 ALA A N 1
ATOM 783 C CA . ALA A 1 96 ? -2.595 -5.598 4.462 1.00 91.12 96 ALA A CA 1
ATOM 784 C C . ALA A 1 96 ? -2.726 -6.108 5.907 1.00 91.12 96 ALA A C 1
ATOM 786 O O . ALA A 1 96 ? -3.819 -6.499 6.320 1.00 91.12 96 ALA A O 1
ATOM 787 N N . ALA A 1 97 ? -1.644 -6.051 6.691 1.00 90.38 97 ALA A N 1
ATOM 788 C CA . ALA A 1 97 ? -1.654 -6.427 8.104 1.00 90.38 97 ALA A CA 1
ATOM 789 C C . ALA A 1 97 ? -2.599 -5.539 8.934 1.00 90.38 97 ALA A C 1
ATOM 791 O O . ALA A 1 97 ? -3.368 -6.065 9.740 1.00 90.38 97 ALA A O 1
ATOM 792 N N . SER A 1 98 ? -2.594 -4.223 8.683 1.00 88.19 98 SER A N 1
ATOM 793 C CA . SER A 1 98 ? -3.553 -3.271 9.259 1.00 88.19 98 SER A CA 1
ATOM 794 C C . SER A 1 98 ? -4.990 -3.708 8.974 1.00 88.19 98 SER A C 1
ATOM 796 O O . SER A 1 98 ? -5.744 -3.976 9.913 1.00 88.19 98 SER A O 1
ATOM 798 N N . SER A 1 99 ? -5.333 -3.922 7.698 1.00 88.12 99 SER A N 1
ATOM 799 C CA . SER A 1 99 ? -6.691 -4.317 7.307 1.00 88.12 99 SER A CA 1
ATOM 800 C C . SER A 1 99 ? -7.136 -5.617 7.982 1.00 88.12 99 SER A C 1
ATOM 802 O O . SER A 1 99 ? -8.253 -5.704 8.489 1.00 88.12 99 SER A O 1
ATOM 804 N N . PHE A 1 100 ? -6.242 -6.610 8.075 1.00 89.06 100 PHE A N 1
ATOM 805 C CA . PHE A 1 100 ? -6.529 -7.894 8.711 1.00 89.06 100 PHE A CA 1
ATOM 806 C C . PHE A 1 100 ? -6.775 -7.748 10.216 1.00 89.06 100 PHE A C 1
ATOM 808 O O . PHE A 1 100 ? -7.724 -8.324 10.746 1.00 89.06 100 PHE A O 1
ATOM 815 N N . SER A 1 101 ? -5.959 -6.943 10.902 1.00 86.38 101 SER A N 1
ATOM 816 C CA . SER A 1 101 ? -6.162 -6.653 12.323 1.00 86.38 101 SER A CA 1
ATOM 817 C C . SER A 1 101 ? -7.475 -5.902 12.576 1.00 86.38 101 SER A C 1
ATOM 819 O O . SER A 1 101 ? -8.194 -6.234 13.516 1.00 86.38 101 SER A O 1
ATOM 821 N N . GLY A 1 102 ? -7.847 -4.977 11.685 1.00 85.94 102 GLY A N 1
ATOM 822 C CA . GLY A 1 102 ? -9.129 -4.276 11.720 1.00 85.94 102 GLY A CA 1
ATOM 823 C C . GLY A 1 102 ? -10.323 -5.218 11.542 1.00 85.94 102 GLY A C 1
ATOM 824 O O . GLY A 1 102 ? -11.276 -5.151 12.317 1.00 85.94 102 GLY A O 1
ATOM 825 N N . PHE A 1 103 ? -10.254 -6.154 10.588 1.00 85.19 103 PHE A N 1
ATOM 826 C CA . PHE A 1 103 ? -11.271 -7.202 10.435 1.00 85.19 103 PHE A CA 1
ATOM 827 C C . PHE A 1 103 ? -11.392 -8.075 11.685 1.00 85.19 103 PHE A C 1
ATOM 829 O O . PHE A 1 103 ? -12.504 -8.379 12.112 1.00 85.19 103 PHE A O 1
ATOM 836 N N . TRP A 1 104 ? -10.268 -8.459 12.293 1.00 85.94 104 TRP A N 1
ATOM 837 C CA . TRP A 1 104 ? -10.274 -9.270 13.510 1.00 85.94 104 TRP A CA 1
ATOM 838 C C . TRP A 1 104 ? -10.910 -8.540 14.697 1.00 85.94 104 TRP A C 1
ATOM 840 O O . TRP A 1 104 ? -11.698 -9.128 15.438 1.00 85.94 104 TRP A O 1
ATOM 850 N N . LEU A 1 105 ? -10.610 -7.249 14.860 1.00 82.69 105 LEU A N 1
ATOM 851 C CA . LEU A 1 105 ? -11.241 -6.397 15.870 1.00 82.69 105 LEU A CA 1
ATOM 852 C C . LEU A 1 105 ? -12.747 -6.273 15.635 1.00 82.69 105 LEU A C 1
ATOM 854 O O . LEU A 1 105 ? -13.519 -6.383 16.582 1.00 82.69 105 LEU A O 1
ATOM 858 N N . LEU A 1 106 ? -13.168 -6.109 14.380 1.00 82.69 106 LEU A N 1
ATOM 859 C CA . LEU A 1 106 ? -14.580 -6.024 14.020 1.00 82.69 106 LEU A CA 1
ATOM 860 C C . LEU A 1 106 ? -15.333 -7.316 14.344 1.00 82.69 106 LEU A C 1
ATOM 862 O O . LEU A 1 106 ? -16.419 -7.256 14.908 1.00 82.69 106 LEU A O 1
ATOM 866 N N . ILE A 1 107 ? -14.737 -8.472 14.042 1.00 84.38 107 ILE A N 1
ATOM 867 C CA . ILE A 1 107 ? -15.291 -9.782 14.409 1.00 84.38 107 ILE A CA 1
ATOM 868 C C . ILE A 1 107 ? -15.347 -9.946 15.929 1.00 84.38 107 ILE A C 1
ATOM 870 O O . ILE A 1 107 ? -16.302 -10.512 16.430 1.00 84.38 107 ILE A O 1
ATOM 874 N N . SER A 1 108 ? -14.352 -9.449 16.667 1.00 81.88 108 SER A N 1
ATOM 875 C CA . SER A 1 108 ? -14.307 -9.572 18.133 1.00 81.88 108 SER A CA 1
ATOM 876 C C . SER A 1 108 ? -15.349 -8.703 18.854 1.00 81.88 108 SER A C 1
ATOM 878 O O . SER A 1 108 ? -15.628 -8.944 20.026 1.00 81.88 108 SER A O 1
ATOM 880 N N . PHE A 1 109 ? -15.888 -7.682 18.181 1.00 71.56 109 PHE A N 1
ATOM 881 C CA . PHE A 1 109 ? -16.939 -6.804 18.706 1.00 71.56 109 PHE A CA 1
ATOM 882 C C . PHE A 1 109 ? -18.362 -7.354 18.506 1.00 71.56 109 PHE A C 1
ATOM 884 O O . PHE A 1 109 ? -19.276 -6.892 19.193 1.00 71.56 109 PHE A O 1
ATOM 891 N N . PHE A 1 110 ? -18.549 -8.284 17.565 1.00 62.03 110 PHE A N 1
ATOM 892 C CA . PHE A 1 110 ? -19.813 -8.982 17.297 1.00 62.03 110 PHE A CA 1
ATOM 893 C C . PHE A 1 110 ? -19.879 -10.316 18.047 1.00 62.03 110 PHE A C 1
ATOM 895 O O . PHE A 1 110 ? -20.995 -10.659 18.499 1.00 62.03 110 PHE A O 1
#

pLDDT: mean 82.52, std 9.41, range [54.16, 94.0]

Mean predicted aligned error: 7.26 Å

Foldseek 3Di:
DDPLVVVVVVLVVVVVVVVVVCVVVVDDPPPLVVLVVNLVVLVVVLVVLVVVLVVLVVVLCCVVPVVVCVVVPVPDPNVVSVVVSVVSVVVSVVSVVVSVVSVVVSVVVD

InterPro domains:
  IPR006702 Casparian strip membrane protein domain [PF04535] (5-94)
  IPR045009 CASP-like protein 5 [PTHR32021] (4-108)

Nearest PDB structures (foldseek):
  6b87-assembly3_C  TM=4.982E-01  e=6.078E+00  synthetic construct

Sequence (110 aa):
MNLVLIVQLLWSLCLACQDIFSLRNNRDLHAPDFLLFFVIIDWVMAIHMFSGFCASASVTIFFMKDMNFCAEYRHLDCNQFTLSVTLAFFTWLLQAASSFSGFWLLISFF

Solvent-accessible surface area (backbone atoms only — not comparable to full-atom values): 6083 Å² total; per-residue (Å²): 133,61,69,68,58,53,53,50,52,54,49,56,50,52,52,52,52,50,52,52,49,33,68,73,64,73,44,73,81,87,48,67,72,59,52,52,54,51,33,55,50,42,42,53,51,27,54,54,42,46,53,54,36,52,55,50,46,53,52,49,49,45,44,56,69,73,66,37,46,57,74,77,42,76,84,54,66,54,67,58,55,54,50,52,48,52,49,44,48,52,54,31,52,53,38,43,52,50,26,52,53,42,50,52,52,54,58,72,75,108